Protein AF-A0A8T5MXY1-F1 (afdb_monomer_lite)

Structure (mmCIF, N/CA/C/O backbone):
data_AF-A0A8T5MXY1-F1
#
_entry.id   AF-A0A8T5MXY1-F1
#
loop_
_atom_site.group_PDB
_atom_site.id
_atom_site.type_symbol
_atom_site.label_atom_id
_atom_site.label_alt_id
_atom_site.label_comp_id
_atom_site.label_asym_id
_atom_site.label_entity_id
_atom_site.label_seq_id
_atom_site.pdbx_PDB_ins_code
_atom_site.Cartn_x
_atom_site.Cartn_y
_atom_site.Cartn_z
_atom_site.occupancy
_atom_site.B_iso_or_equiv
_atom_site.auth_seq_id
_atom_site.auth_comp_id
_atom_site.auth_asym_id
_atom_site.auth_atom_id
_atom_site.pdbx_PDB_model_num
ATOM 1 N N . MET A 1 1 ? 49.590 -6.103 -64.313 1.00 51.94 1 MET A N 1
ATOM 2 C CA . MET A 1 1 ? 49.371 -5.169 -63.186 1.00 51.94 1 MET A CA 1
ATOM 3 C C . MET A 1 1 ? 48.352 -5.784 -62.226 1.00 51.94 1 MET A C 1
ATOM 5 O O . MET A 1 1 ? 47.170 -5.538 -62.410 1.00 51.94 1 MET A O 1
ATOM 9 N N . PRO A 1 2 ? 48.785 -6.625 -61.273 1.00 60.34 2 PRO A N 1
ATOM 10 C CA . PRO A 1 2 ? 47.894 -7.261 -60.296 1.00 60.34 2 PRO A CA 1
ATOM 11 C C . PRO A 1 2 ? 47.538 -6.357 -59.094 1.00 60.34 2 PRO A C 1
ATOM 13 O O . PRO A 1 2 ? 46.422 -6.421 -58.595 1.00 60.34 2 PRO A O 1
ATOM 16 N N . GLU A 1 3 ? 48.418 -5.431 -58.691 1.00 59.56 3 GLU A N 1
ATOM 17 C CA . GLU A 1 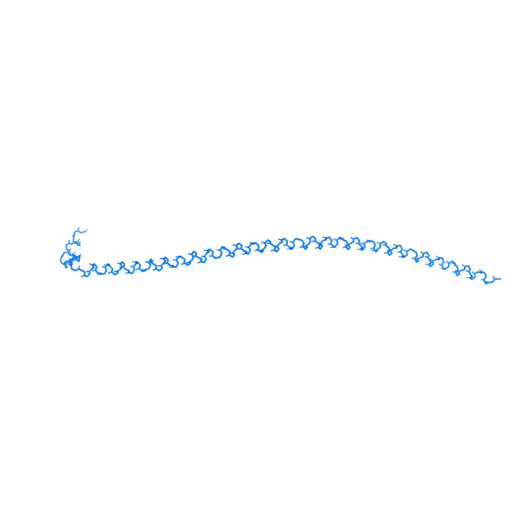3 ? 48.223 -4.590 -57.488 1.00 59.56 3 GLU A CA 1
ATOM 18 C C . GLU A 1 3 ? 47.016 -3.636 -57.541 1.00 59.56 3 GLU A C 1
ATOM 20 O O . GLU A 1 3 ? 46.407 -3.337 -56.515 1.00 59.56 3 GLU A O 1
ATOM 25 N N . LYS A 1 4 ? 46.631 -3.144 -58.728 1.00 59.69 4 LYS A N 1
ATOM 26 C CA . LYS A 1 4 ? 45.473 -2.237 -58.859 1.00 59.69 4 LYS A CA 1
ATOM 27 C C . LYS A 1 4 ? 44.140 -2.949 -58.618 1.00 59.69 4 LYS A C 1
ATOM 29 O O . LYS A 1 4 ? 43.182 -2.305 -58.195 1.00 59.69 4 LYS A O 1
ATOM 34 N N . THR A 1 5 ? 44.082 -4.252 -58.879 1.00 69.00 5 THR A N 1
ATOM 35 C CA . THR A 1 5 ? 42.877 -5.066 -58.700 1.00 69.00 5 THR A CA 1
ATOM 36 C C . THR A 1 5 ? 42.669 -5.402 -57.221 1.00 69.00 5 THR A C 1
ATOM 38 O O . THR A 1 5 ? 41.546 -5.297 -56.734 1.00 69.00 5 THR A O 1
ATOM 41 N N . ASP A 1 6 ? 43.742 -5.672 -56.472 1.00 80.25 6 ASP A N 1
ATOM 42 C CA . ASP A 1 6 ? 43.673 -5.937 -55.025 1.00 80.25 6 ASP A CA 1
ATOM 43 C C . ASP A 1 6 ? 43.201 -4.722 -54.216 1.00 80.25 6 ASP A C 1
ATOM 45 O O . ASP A 1 6 ? 42.361 -4.851 -53.324 1.00 80.25 6 ASP A O 1
ATOM 49 N N . ILE A 1 7 ? 43.659 -3.513 -54.562 1.00 84.94 7 ILE A N 1
ATOM 50 C CA . ILE A 1 7 ? 43.209 -2.279 -53.892 1.00 84.94 7 ILE A CA 1
ATOM 51 C C . ILE A 1 7 ? 41.704 -2.051 -54.106 1.00 84.94 7 ILE A C 1
ATOM 53 O O . ILE A 1 7 ? 40.999 -1.652 -53.178 1.00 84.94 7 ILE A O 1
ATOM 57 N N . GLN A 1 8 ? 41.182 -2.334 -55.305 1.00 88.75 8 GLN A N 1
ATOM 58 C CA . GLN A 1 8 ? 39.748 -2.215 -55.588 1.00 88.75 8 GLN A CA 1
ATOM 59 C C . GLN A 1 8 ? 38.916 -3.230 -54.798 1.00 88.75 8 GLN A C 1
ATOM 61 O O . GLN A 1 8 ? 37.855 -2.876 -54.282 1.00 88.75 8 GLN A O 1
ATOM 66 N N . VAL A 1 9 ? 39.408 -4.462 -54.646 1.00 90.19 9 VAL A N 1
ATOM 67 C CA . VAL A 1 9 ? 38.748 -5.492 -53.833 1.00 90.19 9 VAL A CA 1
ATOM 68 C C . VAL A 1 9 ? 38.709 -5.069 -52.364 1.00 90.19 9 VAL A C 1
ATOM 70 O O . VAL A 1 9 ? 37.638 -5.092 -51.755 1.00 90.19 9 VAL A O 1
ATOM 73 N N . ILE A 1 10 ? 39.825 -4.582 -51.813 1.00 90.44 10 ILE A N 1
ATOM 74 C CA . ILE A 1 10 ? 39.893 -4.088 -50.429 1.00 90.44 10 ILE A CA 1
ATOM 75 C C . ILE A 1 10 ? 38.923 -2.919 -50.211 1.00 90.44 10 ILE A C 1
ATOM 77 O O . ILE A 1 10 ? 38.174 -2.916 -49.234 1.00 90.44 10 ILE A O 1
ATOM 81 N N . LEU A 1 11 ? 38.880 -1.951 -51.132 1.00 91.50 11 LEU A N 1
ATOM 82 C CA . LEU A 1 11 ? 37.943 -0.825 -51.060 1.00 91.50 11 LEU A CA 1
ATOM 83 C C . LEU A 1 11 ? 36.484 -1.291 -51.111 1.00 91.50 11 LEU A C 1
ATOM 85 O O . LEU A 1 11 ? 35.665 -0.820 -50.324 1.00 91.50 11 LEU A O 1
ATOM 89 N N . SER A 1 12 ? 36.157 -2.240 -51.991 1.00 93.12 12 SER A N 1
ATOM 90 C CA . SER A 1 12 ? 34.797 -2.780 -52.098 1.00 93.12 12 SER A CA 1
ATOM 91 C C . SER A 1 12 ? 34.352 -3.491 -50.815 1.00 93.12 12 SER A C 1
ATOM 93 O O . SER A 1 12 ? 33.224 -3.304 -50.356 1.00 93.12 12 SER A O 1
ATOM 95 N N . GLU A 1 13 ? 35.260 -4.229 -50.177 1.00 94.25 13 GLU A N 1
ATOM 96 C CA . GLU A 1 13 ? 34.998 -4.939 -48.930 1.00 94.25 13 GLU A CA 1
ATOM 97 C C . GLU A 1 13 ? 34.878 -3.972 -47.742 1.00 94.25 13 GLU A C 1
ATOM 99 O O . GLU A 1 13 ? 34.003 -4.141 -46.890 1.00 94.25 13 GLU A O 1
ATOM 104 N N . LEU A 1 14 ? 35.685 -2.906 -47.706 1.00 93.94 14 LEU A N 1
ATOM 105 C CA . LEU A 1 14 ? 35.544 -1.827 -46.725 1.00 93.94 14 LEU A CA 1
ATOM 106 C C . LEU A 1 14 ? 34.195 -1.115 -46.860 1.00 93.94 14 LEU A C 1
ATOM 108 O O . LEU A 1 14 ? 33.510 -0.915 -45.856 1.00 93.94 14 LEU A O 1
ATOM 112 N N . VAL A 1 15 ? 33.771 -0.790 -48.085 1.00 95.69 15 VAL A N 1
ATOM 113 C CA . VAL A 1 15 ? 32.454 -0.187 -48.346 1.00 95.69 15 VAL A CA 1
ATOM 114 C C . VAL A 1 15 ? 31.332 -1.137 -47.924 1.00 95.69 15 VAL A C 1
ATOM 116 O O . VAL A 1 15 ? 30.373 -0.707 -47.279 1.00 95.69 15 VAL A O 1
ATOM 119 N N . ARG A 1 16 ? 31.456 -2.438 -48.213 1.00 96.94 16 ARG A N 1
ATOM 120 C CA . ARG A 1 16 ? 30.488 -3.458 -47.783 1.00 96.94 16 ARG A CA 1
ATOM 121 C C . ARG A 1 16 ? 30.361 -3.504 -46.260 1.00 96.94 16 ARG A C 1
ATOM 123 O O . ARG A 1 16 ? 29.248 -3.419 -45.744 1.00 96.94 16 ARG A O 1
ATOM 130 N N . ARG A 1 17 ? 31.486 -3.563 -45.543 1.00 96.00 17 ARG A N 1
ATOM 131 C CA . ARG A 1 17 ? 31.526 -3.569 -44.071 1.00 96.00 17 ARG A CA 1
ATOM 132 C C . ARG A 1 17 ? 30.989 -2.279 -43.467 1.00 96.00 17 ARG A C 1
ATOM 134 O O . ARG A 1 17 ? 30.269 -2.327 -42.476 1.00 96.00 17 ARG A O 1
ATOM 141 N N . MET A 1 18 ? 31.308 -1.133 -44.060 1.00 96.50 18 MET A N 1
ATOM 142 C CA . MET A 1 18 ? 30.789 0.160 -43.619 1.00 96.50 18 MET A CA 1
ATOM 143 C C . MET A 1 18 ? 29.264 0.214 -43.760 1.00 96.50 18 MET A C 1
ATOM 145 O O . MET A 1 18 ? 28.576 0.616 -42.825 1.00 96.50 18 MET A O 1
ATOM 149 N N . ASN A 1 19 ? 28.726 -0.262 -44.884 1.00 96.94 19 ASN A N 1
ATOM 150 C CA . ASN A 1 19 ? 27.283 -0.329 -45.111 1.00 96.94 19 ASN A CA 1
ATOM 151 C C . ASN A 1 19 ? 26.584 -1.300 -44.150 1.00 96.94 19 ASN A C 1
ATOM 153 O O . ASN A 1 19 ? 25.499 -0.999 -43.651 1.00 96.94 19 ASN A O 1
ATOM 157 N N . GLU A 1 20 ? 27.192 -2.452 -43.868 1.00 97.81 20 GLU A N 1
ATOM 158 C CA . GLU A 1 20 ? 26.671 -3.408 -42.888 1.00 97.81 20 GLU A CA 1
ATOM 159 C C . GLU A 1 20 ? 26.669 -2.815 -41.473 1.00 97.81 20 GLU A C 1
ATOM 161 O O . GLU A 1 20 ? 25.650 -2.865 -40.782 1.00 97.81 20 GLU A O 1
ATOM 166 N N . SER A 1 21 ? 27.766 -2.172 -41.068 1.00 97.38 21 SER A N 1
ATOM 167 C CA . SER A 1 21 ? 27.858 -1.457 -39.793 1.00 97.38 21 SER A CA 1
ATOM 168 C C . SER A 1 21 ? 26.822 -0.338 -39.691 1.00 97.38 21 SER A C 1
ATOM 170 O O . SER A 1 21 ? 26.143 -0.244 -38.674 1.00 97.38 21 SER A O 1
ATOM 172 N N . ALA A 1 22 ? 26.615 0.453 -40.747 1.00 97.38 22 ALA A N 1
ATOM 173 C CA . ALA A 1 22 ? 25.596 1.502 -40.767 1.00 97.38 22 ALA A CA 1
ATOM 174 C C . ALA A 1 22 ? 24.177 0.936 -40.588 1.00 97.38 22 ALA A C 1
ATOM 176 O O . ALA A 1 22 ? 23.373 1.496 -39.843 1.00 97.38 22 ALA A O 1
ATOM 177 N N . ARG A 1 23 ? 23.865 -0.208 -41.216 1.00 97.62 23 ARG A N 1
ATOM 178 C CA . ARG A 1 23 ? 22.584 -0.905 -41.003 1.00 97.62 23 ARG A CA 1
ATOM 179 C C . ARG A 1 23 ? 22.437 -1.392 -39.564 1.00 97.62 23 ARG A C 1
ATOM 181 O O . ARG A 1 23 ? 21.369 -1.241 -38.979 1.00 97.62 23 ARG A O 1
ATOM 188 N N . ARG A 1 24 ? 23.502 -1.956 -38.990 1.00 97.94 24 ARG A N 1
ATOM 189 C CA . ARG A 1 24 ? 23.509 -2.422 -37.596 1.00 97.94 24 ARG A CA 1
ATOM 190 C C . ARG A 1 24 ? 23.327 -1.273 -36.608 1.00 97.94 24 ARG A C 1
ATOM 192 O O . ARG A 1 24 ? 22.584 -1.447 -35.651 1.00 97.94 24 ARG A O 1
ATOM 199 N N . ILE A 1 25 ? 23.959 -0.123 -36.851 1.00 97.94 25 ILE A N 1
ATOM 200 C CA . ILE A 1 25 ? 23.812 1.080 -36.021 1.00 97.94 25 ILE A CA 1
ATOM 201 C C . ILE A 1 25 ? 22.357 1.550 -36.029 1.00 97.94 25 ILE A C 1
ATOM 203 O O . ILE A 1 25 ? 21.774 1.661 -34.958 1.00 97.94 25 ILE A O 1
ATOM 207 N N . ARG A 1 26 ? 21.723 1.685 -37.201 1.00 97.88 26 ARG A N 1
ATOM 208 C CA . ARG A 1 26 ? 20.301 2.077 -37.283 1.00 97.88 26 ARG A CA 1
ATOM 209 C C . ARG A 1 26 ? 19.378 1.119 -36.530 1.00 97.88 26 ARG A C 1
ATOM 211 O O . ARG A 1 26 ? 18.515 1.548 -35.777 1.00 97.88 26 ARG A O 1
ATOM 218 N N . ALA A 1 27 ? 19.595 -0.188 -36.678 1.00 97.94 27 ALA A N 1
ATOM 219 C CA . ALA A 1 27 ? 18.808 -1.185 -35.953 1.00 97.94 27 ALA A CA 1
ATOM 220 C C . ALA A 1 27 ? 19.015 -1.111 -34.427 1.00 97.94 27 ALA A C 1
ATOM 222 O O . ALA A 1 27 ? 18.114 -1.458 -33.664 1.00 97.94 27 ALA A O 1
ATOM 223 N N 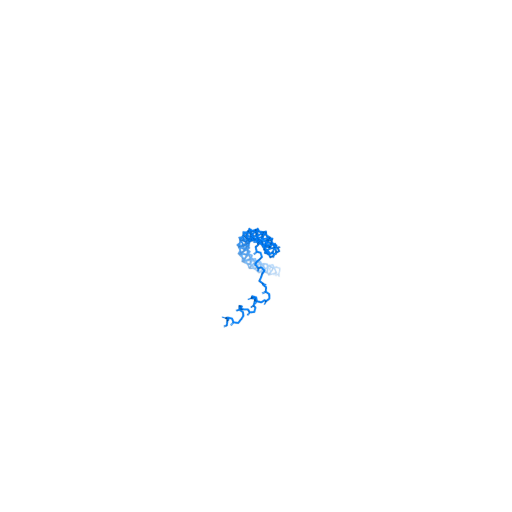. LEU A 1 28 ? 20.201 -0.701 -33.966 1.00 98.06 28 LEU A N 1
ATOM 224 C CA . LEU A 1 28 ? 20.458 -0.457 -32.547 1.00 98.06 28 LEU A CA 1
ATOM 225 C C . LEU A 1 28 ? 19.786 0.833 -32.072 1.00 98.06 28 LEU A C 1
ATOM 227 O O . LEU A 1 28 ? 19.173 0.805 -31.012 1.00 98.06 28 LEU A O 1
ATOM 231 N N . GLU A 1 29 ? 19.833 1.914 -32.849 1.00 98.19 29 GLU A N 1
ATOM 232 C CA . GLU A 1 29 ? 19.154 3.181 -32.539 1.00 98.19 29 GLU A CA 1
ATOM 233 C C . GLU A 1 29 ? 17.640 2.982 -32.381 1.00 98.19 29 GLU A C 1
ATOM 235 O O . GLU A 1 29 ? 17.058 3.408 -31.384 1.00 98.19 29 GLU A O 1
ATOM 240 N N . GLU A 1 30 ? 17.008 2.240 -33.295 1.00 98.12 30 GLU A N 1
ATOM 241 C CA . GLU A 1 30 ? 15.586 1.886 -33.194 1.00 98.12 30 GLU A CA 1
ATOM 242 C C . GLU A 1 30 ? 15.282 1.077 -31.924 1.00 98.12 30 GLU A C 1
ATOM 244 O O . GLU A 1 30 ? 14.300 1.336 -31.224 1.00 98.12 30 GLU A O 1
ATOM 249 N N . LYS A 1 31 ? 16.142 0.108 -31.580 1.00 98.19 31 LYS A N 1
ATOM 250 C CA . LYS A 1 31 ? 15.992 -0.690 -30.354 1.00 98.19 31 LYS A CA 1
ATOM 251 C C . LYS A 1 31 ? 16.176 0.141 -29.088 1.00 98.19 31 LYS A C 1
ATOM 253 O O . LYS A 1 31 ? 15.459 -0.099 -28.115 1.00 98.19 31 LYS A O 1
ATOM 258 N N . VAL A 1 32 ? 17.118 1.083 -29.086 1.00 98.44 32 VAL A N 1
ATOM 259 C CA . VAL A 1 32 ? 17.344 2.009 -27.970 1.00 98.44 32 VAL A CA 1
ATOM 260 C C . VAL A 1 32 ? 16.111 2.884 -27.782 1.00 98.44 32 VAL A C 1
ATOM 262 O O . VAL A 1 32 ? 15.530 2.855 -26.702 1.00 98.44 32 VAL A O 1
ATOM 265 N N . SER A 1 33 ? 15.615 3.520 -28.845 1.00 98.25 33 SER A N 1
ATOM 266 C CA . SER A 1 33 ? 14.409 4.357 -28.789 1.00 98.25 33 SER A CA 1
ATOM 267 C C . SER A 1 33 ? 13.171 3.587 -28.299 1.00 98.25 33 SER A C 1
ATOM 269 O O . SER A 1 33 ? 12.405 4.061 -27.452 1.00 98.25 33 SER A O 1
ATOM 271 N N . ALA A 1 34 ? 12.995 2.344 -28.759 1.00 98.19 34 ALA A N 1
ATOM 272 C CA . ALA A 1 34 ? 11.922 1.476 -28.280 1.00 98.19 34 ALA A CA 1
ATOM 273 C C . ALA A 1 34 ? 12.081 1.103 -26.794 1.00 98.19 34 ALA A C 1
ATOM 275 O O . ALA A 1 34 ? 11.087 0.951 -26.082 1.00 98.19 34 ALA A O 1
ATOM 276 N N . THR A 1 35 ? 13.317 0.938 -26.319 1.00 98.31 35 THR A N 1
ATOM 277 C CA . THR A 1 35 ? 13.613 0.631 -24.912 1.00 98.31 35 THR A CA 1
ATOM 278 C C . THR A 1 35 ? 13.369 1.844 -24.021 1.00 98.31 35 THR A C 1
ATOM 280 O O . THR A 1 35 ? 12.722 1.700 -22.989 1.00 98.31 35 THR A O 1
ATOM 283 N N . GLU A 1 36 ? 13.790 3.035 -24.440 1.00 98.38 36 GLU A N 1
ATOM 284 C CA . GLU A 1 36 ? 13.528 4.297 -23.736 1.00 98.38 36 GLU A CA 1
ATOM 285 C C . GLU A 1 36 ? 12.024 4.551 -23.590 1.00 98.38 36 GLU A C 1
ATOM 287 O O . GLU A 1 36 ? 11.543 4.841 -22.497 1.00 98.38 36 GLU A O 1
ATOM 292 N N . SER A 1 37 ? 11.255 4.324 -24.659 1.00 98.31 37 SER A N 1
ATOM 293 C CA . SER A 1 37 ? 9.792 4.459 -24.631 1.00 98.31 37 SER A CA 1
ATOM 294 C C . SER A 1 37 ? 9.139 3.495 -23.630 1.00 98.31 37 SER A C 1
ATOM 296 O O . SER A 1 37 ? 8.222 3.864 -22.888 1.00 98.31 37 SER A O 1
ATOM 298 N N . LYS A 1 38 ? 9.624 2.246 -23.569 1.00 98.31 38 LYS A N 1
ATOM 299 C CA . LYS A 1 38 ? 9.171 1.260 -22.574 1.00 98.31 38 LYS A CA 1
ATOM 300 C C . LYS A 1 38 ? 9.568 1.664 -21.159 1.00 98.31 38 LYS A C 1
ATOM 302 O O . LYS A 1 38 ? 8.770 1.478 -20.248 1.00 98.31 38 LYS A O 1
ATOM 307 N N . MET A 1 39 ? 10.770 2.206 -20.978 1.00 98.31 39 MET A N 1
ATOM 308 C CA . MET A 1 39 ? 11.263 2.638 -19.673 1.00 98.31 39 MET A CA 1
ATOM 309 C C . MET A 1 39 ? 10.440 3.807 -19.135 1.00 98.31 39 MET A C 1
ATOM 311 O O . MET A 1 39 ? 9.941 3.714 -18.021 1.00 98.31 39 MET A O 1
ATOM 315 N N . SER A 1 40 ? 10.163 4.815 -19.964 1.00 98.19 40 SER A N 1
ATOM 316 C CA . SER A 1 40 ? 9.267 5.921 -19.608 1.00 98.19 40 SER A CA 1
ATOM 317 C C . SER A 1 40 ? 7.858 5.429 -19.245 1.00 98.19 40 SER A C 1
ATOM 319 O O . SER A 1 40 ? 7.284 5.843 -18.240 1.00 98.19 40 SER A O 1
ATOM 321 N N . SER A 1 41 ? 7.321 4.455 -19.988 1.00 98.31 41 SER A N 1
ATOM 322 C CA . SER A 1 41 ? 6.020 3.851 -19.657 1.00 98.31 41 SER A CA 1
ATOM 323 C C . SER A 1 41 ? 6.039 3.103 -18.316 1.00 98.31 41 SER A C 1
ATOM 325 O O . SER A 1 41 ? 5.058 3.127 -17.573 1.00 98.31 41 SER A O 1
ATOM 327 N N . LEU A 1 42 ? 7.141 2.415 -17.998 1.00 98.31 42 LEU A N 1
ATOM 328 C CA . LEU A 1 42 ? 7.317 1.731 -16.715 1.00 98.31 42 LEU A CA 1
ATOM 329 C C . LEU A 1 42 ? 7.447 2.725 -15.560 1.00 98.31 42 LEU A C 1
ATOM 331 O O . LEU A 1 42 ? 6.834 2.508 -14.518 1.00 98.31 42 LEU A O 1
ATOM 335 N N . GLU A 1 43 ? 8.189 3.814 -15.746 1.00 98.38 43 GLU A N 1
ATOM 336 C CA . GLU A 1 43 ? 8.305 4.899 -14.767 1.00 98.38 43 GLU A CA 1
ATOM 337 C C . GLU A 1 43 ? 6.930 5.489 -14.436 1.00 98.38 43 GLU A C 1
ATOM 339 O O . GLU A 1 43 ? 6.574 5.588 -13.262 1.00 98.38 43 GLU A O 1
ATOM 344 N N . ASP A 1 44 ? 6.102 5.757 -15.446 1.00 98.44 44 ASP A N 1
ATOM 345 C CA . ASP A 1 44 ? 4.728 6.232 -15.259 1.00 98.44 44 ASP A CA 1
ATOM 346 C C . ASP A 1 44 ? 3.861 5.248 -14.462 1.00 98.44 44 ASP A C 1
ATOM 348 O O . ASP A 1 44 ? 3.066 5.650 -13.604 1.00 98.44 44 ASP A O 1
ATOM 352 N N . ILE A 1 45 ? 3.988 3.946 -14.738 1.00 98.38 45 ILE A N 1
ATOM 353 C CA . ILE A 1 45 ? 3.271 2.900 -13.997 1.00 98.38 45 ILE A CA 1
ATOM 354 C C . ILE A 1 45 ? 3.738 2.868 -12.540 1.00 98.38 45 ILE A C 1
ATOM 356 O O . ILE A 1 45 ? 2.903 2.768 -11.640 1.00 98.38 45 ILE A O 1
ATOM 360 N N . ILE A 1 46 ? 5.046 2.980 -12.301 1.00 98.25 46 ILE A N 1
ATOM 361 C CA . ILE A 1 46 ? 5.632 2.993 -10.958 1.00 98.25 46 ILE A CA 1
ATOM 362 C C . ILE A 1 46 ? 5.163 4.227 -10.181 1.00 98.25 46 ILE A C 1
ATOM 364 O O . ILE A 1 46 ? 4.720 4.089 -9.040 1.00 98.25 46 ILE A O 1
ATOM 368 N N . LEU A 1 47 ? 5.182 5.415 -10.791 1.00 98.38 47 LEU A N 1
ATOM 369 C CA . LEU A 1 47 ? 4.715 6.655 -10.165 1.00 98.38 47 LEU A CA 1
ATOM 370 C C . LEU A 1 47 ? 3.235 6.561 -9.777 1.00 98.38 47 LEU A C 1
ATOM 372 O O . LEU A 1 47 ? 2.884 6.767 -8.613 1.00 98.38 47 LEU A O 1
ATOM 376 N N . LYS A 1 48 ? 2.372 6.140 -10.710 1.00 98.38 48 LYS A N 1
ATOM 377 C CA . LYS A 1 48 ? 0.937 5.934 -10.442 1.00 98.38 48 LYS A CA 1
ATOM 378 C C . LYS A 1 48 ? 0.699 4.848 -9.391 1.00 98.38 48 LYS A C 1
ATOM 380 O O . LYS A 1 48 ? -0.220 4.959 -8.578 1.00 98.38 48 LYS A O 1
ATOM 385 N N . GLY A 1 49 ? 1.504 3.787 -9.401 1.00 98.44 49 GLY A N 1
ATOM 386 C CA . GLY A 1 49 ? 1.473 2.726 -8.398 1.00 98.44 49 GLY A CA 1
ATOM 387 C C . GLY A 1 49 ? 1.789 3.257 -7.000 1.00 98.44 49 GLY A C 1
ATOM 388 O O . GLY A 1 49 ? 1.022 3.017 -6.067 1.00 98.44 49 GLY A O 1
ATOM 389 N N . ASN A 1 50 ? 2.854 4.048 -6.869 1.00 98.12 50 ASN A N 1
ATOM 390 C CA . ASN A 1 50 ? 3.256 4.669 -5.608 1.00 98.12 50 ASN A CA 1
ATOM 391 C C . ASN A 1 50 ? 2.191 5.624 -5.061 1.00 98.12 50 ASN A C 1
ATOM 393 O O . ASN A 1 50 ? 1.895 5.587 -3.867 1.00 98.12 50 ASN A O 1
ATOM 397 N N . GLU A 1 51 ? 1.562 6.437 -5.911 1.00 98.38 51 GLU A N 1
ATOM 398 C CA . GLU A 1 51 ? 0.458 7.308 -5.492 1.00 98.38 51 GLU A CA 1
ATOM 399 C C . GLU A 1 51 ? -0.739 6.508 -4.962 1.00 98.38 51 GLU A C 1
ATOM 401 O O . GLU A 1 51 ? -1.296 6.831 -3.910 1.00 98.38 51 GLU A O 1
ATOM 406 N N . ARG A 1 52 ? -1.117 5.421 -5.647 1.00 98.31 52 ARG A N 1
ATOM 407 C CA . ARG A 1 52 ? -2.197 4.530 -5.193 1.00 98.31 52 ARG A CA 1
ATOM 408 C C . ARG A 1 52 ? -1.873 3.872 -3.858 1.00 98.31 52 ARG A C 1
ATOM 410 O O . ARG A 1 52 ? -2.746 3.819 -2.990 1.00 98.31 52 ARG A O 1
ATOM 417 N N . ILE A 1 53 ? -0.641 3.394 -3.682 1.00 98.31 53 ILE A N 1
ATOM 418 C CA . ILE A 1 53 ? -0.182 2.803 -2.419 1.00 98.31 53 ILE A CA 1
ATOM 419 C C . ILE A 1 53 ? -0.260 3.845 -1.305 1.00 98.31 53 ILE A C 1
ATOM 421 O O . ILE A 1 53 ? -0.884 3.579 -0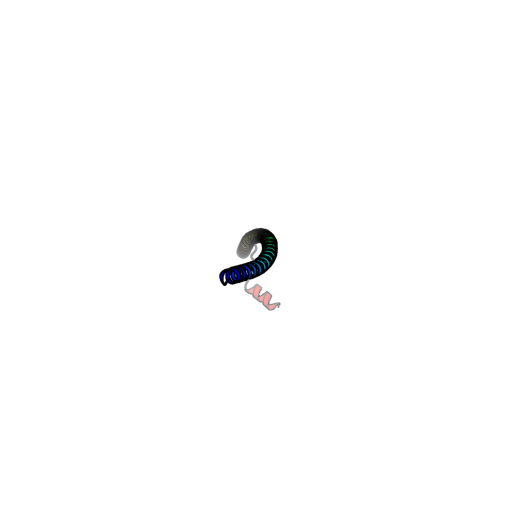.282 1.00 98.31 53 ILE A O 1
ATOM 425 N N . LYS A 1 54 ? 0.274 5.051 -1.524 1.00 98.44 54 LYS A N 1
ATOM 426 C CA . LYS A 1 54 ? 0.220 6.150 -0.550 1.00 98.44 54 LYS A CA 1
ATOM 427 C C . LYS A 1 54 ? -1.216 6.473 -0.132 1.00 98.44 54 LYS A C 1
ATOM 429 O O . LYS A 1 54 ? -1.510 6.547 1.057 1.00 98.44 54 LYS A O 1
ATOM 434 N N . ASN A 1 55 ? -2.129 6.596 -1.093 1.00 98.50 55 ASN A N 1
ATOM 435 C CA . ASN A 1 55 ? -3.541 6.857 -0.809 1.00 98.50 55 ASN A CA 1
ATOM 436 C C . ASN A 1 55 ? -4.200 5.711 -0.027 1.00 98.50 55 ASN A C 1
ATOM 438 O O . ASN A 1 55 ? -5.003 5.956 0.871 1.00 98.50 55 ASN A O 1
ATOM 442 N N . THR A 1 56 ? -3.847 4.465 -0.347 1.00 98.31 56 THR A N 1
ATOM 443 C CA . THR A 1 56 ? -4.359 3.281 0.354 1.00 98.31 56 THR A CA 1
ATOM 444 C C . THR A 1 56 ? -3.859 3.237 1.795 1.00 98.31 56 THR A C 1
ATOM 446 O O . THR A 1 56 ? -4.657 3.015 2.698 1.00 98.31 56 THR A O 1
ATOM 449 N N . VAL A 1 57 ? -2.572 3.513 2.024 1.00 98.38 57 VAL A N 1
ATOM 450 C CA . VAL A 1 57 ? -1.979 3.587 3.367 1.00 98.38 57 VAL A CA 1
ATOM 451 C C . VAL A 1 57 ? -2.655 4.676 4.198 1.00 98.38 57 VAL A C 1
ATOM 453 O O . VAL A 1 57 ? -3.109 4.386 5.298 1.00 98.38 57 VAL A O 1
ATOM 456 N N . ASN A 1 58 ? -2.830 5.881 3.647 1.00 98.38 58 ASN A N 1
ATOM 457 C CA . ASN A 1 58 ? -3.511 6.976 4.346 1.00 98.38 58 ASN A CA 1
ATOM 458 C C . ASN A 1 58 ? -4.959 6.616 4.719 1.00 98.38 58 ASN A C 1
ATOM 460 O O . ASN A 1 58 ? -5.446 6.973 5.791 1.00 98.38 58 ASN A O 1
ATOM 464 N N . LYS A 1 59 ? -5.667 5.901 3.836 1.00 98.38 59 LYS A N 1
ATOM 465 C CA . LYS A 1 59 ? -7.026 5.432 4.121 1.00 98.38 59 LYS A CA 1
ATOM 466 C C . LYS A 1 59 ? -7.034 4.393 5.243 1.00 98.38 59 LYS A C 1
ATOM 468 O O . LYS A 1 59 ? -7.839 4.511 6.159 1.00 98.38 59 LYS A O 1
ATOM 473 N N . ILE A 1 60 ? -6.124 3.419 5.187 1.00 98.19 60 ILE A N 1
ATOM 474 C CA . ILE A 1 60 ? -5.965 2.399 6.230 1.00 98.19 60 ILE A CA 1
ATOM 475 C C . ILE A 1 60 ? -5.670 3.059 7.579 1.00 98.19 60 ILE A C 1
ATOM 477 O O . ILE A 1 60 ? -6.299 2.705 8.569 1.00 98.19 60 ILE A O 1
ATOM 481 N N . GLU A 1 61 ? -4.770 4.041 7.625 1.00 98.31 61 GLU A N 1
ATOM 482 C CA . GLU A 1 61 ? -4.454 4.794 8.843 1.00 98.31 61 GLU A CA 1
ATOM 483 C C . GLU A 1 61 ? -5.696 5.495 9.414 1.00 98.31 61 GLU A C 1
ATOM 485 O O . GLU A 1 61 ? -5.994 5.381 10.604 1.00 98.31 61 GLU A O 1
ATOM 490 N N . SER A 1 62 ? -6.486 6.149 8.557 1.00 98.38 62 SER A N 1
ATOM 491 C CA . SER A 1 62 ? -7.741 6.775 8.982 1.00 98.38 62 SER A CA 1
ATOM 492 C C . SER A 1 62 ? -8.763 5.761 9.507 1.00 98.38 62 SER A C 1
ATOM 494 O O . SER A 1 62 ? -9.452 6.042 10.492 1.00 98.38 62 SER A O 1
ATOM 496 N N . ASP A 1 63 ? -8.883 4.601 8.860 1.00 98.38 63 ASP A N 1
ATOM 497 C CA . ASP A 1 63 ? -9.785 3.531 9.283 1.00 98.38 63 ASP A CA 1
ATOM 498 C C . ASP A 1 63 ? -9.338 2.949 10.638 1.00 98.38 63 ASP A C 1
ATOM 500 O O . ASP A 1 63 ? -10.171 2.738 11.523 1.00 98.38 63 ASP A O 1
ATOM 504 N N . PHE A 1 64 ? -8.028 2.770 10.849 1.00 98.12 64 PHE A N 1
ATOM 505 C CA . PHE A 1 64 ? -7.454 2.333 12.126 1.00 98.12 64 PHE A CA 1
ATOM 506 C C . PHE A 1 64 ? -7.765 3.309 13.261 1.00 98.12 64 PHE A C 1
ATOM 508 O O . PHE A 1 64 ? -8.274 2.882 14.296 1.00 98.12 64 PHE A O 1
ATOM 515 N N . ASN A 1 65 ? -7.560 4.610 13.047 1.00 98.25 65 ASN A N 1
ATOM 516 C CA . ASN A 1 65 ? -7.878 5.637 14.043 1.00 98.25 65 ASN A CA 1
ATOM 517 C C . ASN A 1 65 ? -9.379 5.640 14.400 1.00 98.25 65 ASN A C 1
ATOM 519 O O . ASN A 1 65 ? -9.765 5.819 15.556 1.00 98.25 65 ASN A O 1
ATOM 523 N N . SER A 1 66 ? -10.254 5.392 13.417 1.00 98.25 66 SER A N 1
ATOM 524 C CA . SER A 1 66 ? -11.697 5.257 13.656 1.00 98.25 66 SER A CA 1
ATOM 525 C C . SER A 1 66 ? -12.035 4.019 14.496 1.00 98.25 66 SER A C 1
ATOM 527 O O . SER A 1 66 ? -12.857 4.089 15.416 1.00 98.25 66 SER A O 1
ATOM 529 N N . ILE A 1 67 ? -11.398 2.882 14.201 1.00 98.06 67 ILE A N 1
ATOM 530 C CA . ILE A 1 67 ? -11.558 1.642 14.970 1.00 98.06 67 ILE A CA 1
ATOM 531 C C . ILE A 1 67 ? -11.076 1.842 16.407 1.00 98.06 67 ILE A C 1
ATOM 533 O O . ILE A 1 67 ? -11.794 1.466 17.334 1.00 98.06 67 ILE A O 1
ATOM 537 N N . GLU A 1 68 ? -9.923 2.477 16.603 1.00 98.19 68 GLU A N 1
ATOM 538 C CA . GLU A 1 68 ? -9.371 2.782 17.923 1.00 98.19 68 GLU A CA 1
ATOM 539 C C . GLU A 1 68 ? -10.352 3.620 18.756 1.00 98.19 68 GLU A C 1
ATOM 541 O O . GLU A 1 68 ? -10.714 3.238 19.870 1.00 98.19 68 GLU A O 1
ATOM 546 N N . ALA A 1 69 ? -10.899 4.696 18.182 1.00 98.06 69 ALA A N 1
ATOM 547 C CA . ALA A 1 69 ? -11.895 5.529 18.855 1.00 98.06 69 ALA A CA 1
ATOM 548 C C . ALA A 1 69 ? -13.165 4.742 19.245 1.00 98.06 69 ALA A C 1
ATOM 550 O O . ALA A 1 69 ? -13.724 4.925 20.332 1.00 98.06 69 ALA A O 1
ATOM 551 N N . ARG A 1 70 ? -13.631 3.834 18.377 1.00 98.00 70 ARG A N 1
ATOM 552 C CA . ARG A 1 70 ? -14.783 2.960 18.661 1.00 98.00 70 ARG A CA 1
ATOM 553 C C . ARG A 1 70 ? -14.481 1.943 19.760 1.00 98.00 70 ARG A C 1
ATOM 555 O O . ARG A 1 70 ? -15.366 1.671 20.577 1.00 98.00 70 ARG A O 1
ATOM 562 N N . LEU A 1 71 ? -13.266 1.401 19.797 1.00 97.56 71 LEU A N 1
ATOM 563 C CA . LEU A 1 71 ? -12.817 0.499 20.855 1.00 97.56 71 LEU A CA 1
ATOM 564 C C . LEU A 1 71 ? -12.765 1.222 22.200 1.00 97.56 71 LEU A C 1
ATOM 566 O O . LEU A 1 71 ? -13.404 0.753 23.139 1.00 97.56 71 LEU A O 1
ATOM 570 N N . MET A 1 72 ? -12.153 2.409 22.270 1.00 97.62 72 MET A N 1
ATOM 571 C CA . MET A 1 72 ? -12.133 3.217 23.498 1.00 97.62 72 MET A CA 1
ATOM 572 C C . MET A 1 72 ? -13.547 3.531 23.999 1.00 97.62 72 MET A C 1
ATOM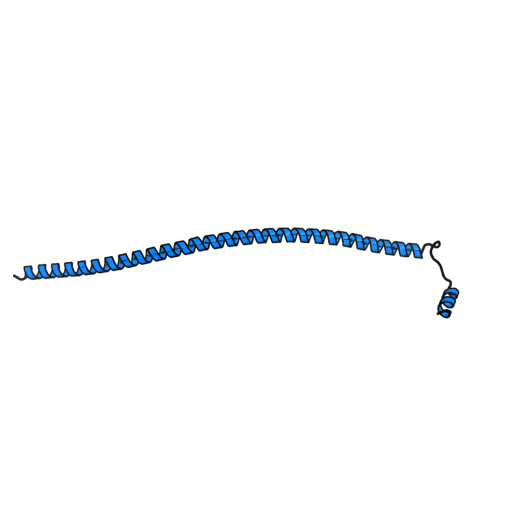 574 O O . MET A 1 72 ? -13.828 3.486 25.198 1.00 97.62 72 MET A O 1
ATOM 578 N N . LYS A 1 73 ? -14.479 3.849 23.092 1.00 97.81 73 LYS A N 1
ATOM 579 C CA . LYS A 1 73 ? -15.881 4.077 23.467 1.00 97.81 73 LYS A CA 1
ATOM 580 C C . LYS A 1 73 ? -16.519 2.813 24.049 1.00 97.81 73 LYS A C 1
ATOM 582 O O . LYS A 1 73 ? -17.169 2.883 25.087 1.00 97.81 73 LYS A O 1
ATOM 587 N N . THR A 1 74 ? -16.300 1.670 23.405 1.00 97.19 74 THR A N 1
ATOM 588 C CA . THR A 1 74 ? -16.845 0.379 23.844 1.00 97.19 74 THR A CA 1
ATOM 589 C C . THR A 1 74 ? -16.284 -0.027 25.207 1.00 97.19 74 THR A C 1
ATOM 591 O O . THR A 1 74 ? -17.038 -0.445 26.080 1.00 97.19 74 THR A O 1
ATOM 594 N N . GLU A 1 75 ? -14.985 0.157 25.435 1.00 97.44 75 GLU A N 1
ATOM 595 C CA . GLU A 1 75 ? -14.330 -0.110 26.719 1.00 97.44 75 GLU A CA 1
ATOM 596 C C . GLU A 1 75 ? -14.897 0.767 27.847 1.00 97.44 75 GLU A C 1
ATOM 598 O O . GLU A 1 75 ? -15.198 0.286 28.946 1.00 97.44 75 GLU A O 1
ATOM 603 N N . ASN A 1 76 ? -15.131 2.049 27.560 1.00 97.38 76 ASN A N 1
ATOM 604 C CA . ASN A 1 76 ? -15.776 2.961 28.500 1.00 97.38 76 ASN A CA 1
ATOM 605 C C . ASN A 1 76 ? -17.213 2.533 28.832 1.00 97.38 76 ASN A C 1
ATOM 607 O O . ASN A 1 76 ? -17.621 2.584 29.997 1.00 97.38 76 ASN A O 1
ATOM 611 N N . ASP A 1 77 ? -17.984 2.109 27.832 1.00 96.88 77 ASP A N 1
ATOM 612 C CA . ASP A 1 77 ? -19.361 1.651 28.024 1.00 96.88 77 ASP A CA 1
ATOM 613 C C . ASP A 1 77 ? -19.413 0.331 28.814 1.00 96.88 77 ASP A C 1
ATOM 615 O O . ASP A 1 77 ? -20.212 0.212 29.747 1.00 96.88 77 ASP A O 1
ATOM 619 N N . LEU A 1 78 ? -18.495 -0.608 28.551 1.00 96.12 78 LEU A N 1
ATOM 620 C CA . LEU A 1 78 ? -18.329 -1.836 29.339 1.00 96.12 78 LEU A CA 1
ATOM 621 C C . LEU A 1 78 ? -17.970 -1.532 30.797 1.00 96.12 78 LEU A C 1
ATOM 623 O O . LEU A 1 78 ? -18.572 -2.081 31.720 1.00 96.12 78 LEU A O 1
ATOM 627 N N . THR A 1 79 ? -17.050 -0.595 31.027 1.00 96.69 79 THR A N 1
ATOM 628 C CA . THR A 1 79 ? -16.671 -0.169 32.381 1.00 96.69 79 THR A CA 1
ATOM 629 C C . THR A 1 79 ? -17.864 0.423 33.139 1.00 96.69 79 THR A C 1
ATOM 631 O O . THR A 1 79 ? -18.055 0.154 34.328 1.00 96.69 79 THR A O 1
ATOM 634 N N . LYS A 1 80 ? -18.709 1.216 32.465 1.00 96.31 80 LYS A N 1
ATOM 635 C CA . LYS A 1 80 ? -19.951 1.746 33.053 1.00 96.31 80 LYS A CA 1
ATOM 636 C C . LYS A 1 80 ? -20.967 0.640 33.337 1.00 96.31 80 LYS A C 1
ATOM 638 O O . LYS A 1 80 ? -21.581 0.668 34.404 1.00 96.31 80 LYS A O 1
ATOM 643 N N . MET A 1 81 ? -21.137 -0.325 32.428 1.00 94.31 81 MET A N 1
ATOM 644 C CA . MET A 1 81 ? -22.009 -1.484 32.654 1.00 94.31 81 MET A CA 1
ATOM 645 C C . MET A 1 81 ? -21.564 -2.282 33.877 1.00 94.31 81 MET A C 1
ATOM 647 O O . MET A 1 81 ? -22.397 -2.529 34.745 1.00 94.31 81 MET A O 1
ATOM 651 N N . ASN A 1 82 ? -20.270 -2.585 34.009 1.00 93.56 82 ASN A N 1
ATOM 652 C CA . ASN A 1 82 ? -19.735 -3.298 35.171 1.00 93.56 82 ASN A CA 1
ATOM 653 C C . ASN A 1 82 ? -20.037 -2.559 36.482 1.00 93.56 82 ASN A C 1
ATOM 655 O O . ASN A 1 82 ? -20.609 -3.140 37.403 1.00 93.56 82 ASN A O 1
ATOM 659 N N . LYS A 1 83 ? -19.782 -1.244 36.543 1.00 95.00 83 LYS A N 1
ATOM 660 C CA . LYS A 1 83 ? -20.120 -0.424 37.725 1.00 95.00 83 LYS A CA 1
ATOM 661 C C . LYS A 1 83 ? -21.618 -0.433 38.046 1.00 95.00 83 LYS A C 1
ATOM 663 O O . LYS A 1 83 ? -22.005 -0.387 39.213 1.00 95.00 83 LYS A O 1
ATOM 668 N N . ASN A 1 84 ? -22.479 -0.451 37.031 1.00 93.19 84 ASN A N 1
ATOM 669 C CA . ASN A 1 84 ? -23.926 -0.507 37.228 1.00 93.19 84 ASN A CA 1
ATOM 670 C C . ASN A 1 84 ? -24.392 -1.895 37.688 1.00 93.19 84 ASN A C 1
ATOM 672 O O . ASN A 1 84 ? -25.260 -1.969 38.557 1.00 93.19 84 ASN A O 1
ATOM 676 N N . MET A 1 85 ? -23.795 -2.969 37.166 1.00 88.25 85 MET A N 1
ATOM 677 C CA . MET A 1 85 ? -24.052 -4.339 37.616 1.00 88.25 85 MET A CA 1
ATOM 678 C C . MET A 1 85 ? -23.652 -4.529 39.079 1.00 88.25 85 MET A C 1
ATOM 680 O O . MET A 1 85 ? -24.461 -5.031 39.853 1.00 88.25 85 MET A O 1
ATOM 684 N N . GLU A 1 86 ? -22.478 -4.046 39.494 1.00 90.19 86 GLU A N 1
ATOM 685 C CA . GLU A 1 86 ? -22.057 -4.078 40.903 1.00 90.19 86 GLU A CA 1
ATOM 686 C C . GLU A 1 86 ? -23.054 -3.353 41.817 1.00 90.19 86 GLU A C 1
ATOM 688 O O . GLU A 1 86 ? -23.435 -3.861 42.872 1.00 90.19 86 GLU A O 1
ATOM 693 N N . LYS A 1 87 ? -23.527 -2.167 41.410 1.00 91.06 87 LYS A N 1
ATOM 694 C CA . LYS A 1 87 ? -24.550 -1.425 42.164 1.00 91.06 87 LYS A CA 1
ATOM 695 C C . LYS A 1 87 ? -25.875 -2.178 42.231 1.00 91.06 87 LYS A C 1
ATOM 697 O O . LYS A 1 87 ? -26.541 -2.125 43.263 1.00 91.06 87 LYS A O 1
ATOM 702 N N . PHE A 1 88 ? -26.287 -2.824 41.143 1.00 88.75 88 PHE A N 1
ATOM 703 C CA . PHE A 1 88 ? -27.527 -3.592 41.100 1.00 88.75 88 PHE A CA 1
ATOM 704 C C . PHE A 1 88 ? -27.447 -4.835 41.992 1.00 88.75 88 PHE A C 1
ATOM 706 O O . PHE A 1 88 ? -28.363 -5.062 42.778 1.00 88.75 88 PHE A O 1
ATOM 713 N N . ALA A 1 89 ? -26.330 -5.567 41.945 1.00 86.62 89 ALA A N 1
ATOM 714 C CA . ALA A 1 89 ? -26.067 -6.709 42.817 1.00 86.62 89 ALA A CA 1
ATOM 715 C C . ALA A 1 89 ? -26.159 -6.309 44.299 1.00 86.62 89 ALA A C 1
ATOM 717 O O . ALA A 1 89 ? -26.980 -6.862 45.026 1.00 86.62 89 ALA A O 1
ATOM 718 N N . ARG A 1 90 ? -25.457 -5.241 44.711 1.00 87.56 90 ARG A N 1
ATOM 719 C CA . ARG A 1 90 ? -25.530 -4.715 46.090 1.00 87.56 90 ARG A CA 1
ATOM 720 C C . ARG A 1 90 ? -26.945 -4.305 46.505 1.00 87.56 90 ARG A C 1
ATOM 722 O O . ARG A 1 90 ? -27.340 -4.503 47.648 1.00 87.56 90 ARG A O 1
ATOM 729 N N . LYS A 1 91 ? -27.729 -3.711 45.595 1.00 86.50 91 LYS A N 1
ATOM 730 C CA . LYS A 1 91 ? -29.135 -3.364 45.871 1.00 86.50 91 LYS A CA 1
ATOM 731 C C . LYS A 1 91 ? -30.007 -4.605 46.066 1.00 86.50 91 LYS A C 1
ATOM 733 O O . LYS A 1 91 ? -30.910 -4.561 46.895 1.00 86.50 91 LYS A O 1
ATOM 738 N N . SER A 1 92 ? -29.754 -5.675 45.314 1.00 86.50 92 SER A N 1
ATOM 739 C CA . SER A 1 92 ? -30.452 -6.953 45.481 1.00 86.50 92 SER A CA 1
ATOM 740 C C . SER A 1 92 ? -30.137 -7.573 46.840 1.00 86.50 92 SER A C 1
ATOM 742 O O . SER A 1 92 ? -31.060 -7.897 47.580 1.00 86.50 92 SER A O 1
ATOM 744 N N . GLU A 1 93 ? -28.854 -7.632 47.207 1.00 82.06 93 GLU A N 1
ATOM 745 C CA . GLU A 1 93 ? -28.395 -8.128 48.513 1.00 82.06 93 GLU A CA 1
ATOM 746 C C . GLU A 1 93 ? -29.021 -7.334 49.671 1.00 82.06 93 GLU A C 1
ATOM 748 O O . GLU A 1 93 ? -29.554 -7.910 50.616 1.00 82.06 93 GLU A O 1
ATOM 753 N N . LEU A 1 94 ? -29.042 -5.999 49.579 1.00 83.00 94 LEU A N 1
ATOM 754 C CA . LEU A 1 94 ? -29.687 -5.150 50.588 1.00 83.00 94 LEU A CA 1
ATOM 755 C C . LEU A 1 94 ? -31.191 -5.416 50.706 1.00 83.00 94 LEU A C 1
ATOM 757 O O . LEU A 1 94 ? -31.725 -5.403 51.813 1.00 83.00 94 LEU A O 1
ATOM 761 N N . LYS A 1 95 ? -31.874 -5.678 49.588 1.00 87.31 95 LYS A N 1
ATOM 762 C CA . LYS A 1 95 ? -33.308 -5.985 49.583 1.00 87.31 95 LYS A CA 1
ATOM 763 C C . LYS A 1 95 ? -33.604 -7.350 50.210 1.00 87.31 95 LYS A C 1
ATOM 765 O O . LYS A 1 95 ? -34.615 -7.504 50.889 1.00 87.31 95 LYS A O 1
ATOM 770 N N . GLU A 1 96 ? -32.729 -8.334 50.017 1.00 83.69 96 GLU A N 1
ATOM 771 C CA . GLU A 1 96 ? -32.825 -9.631 50.696 1.00 83.69 96 GLU A CA 1
ATOM 772 C C . GLU A 1 96 ? -32.625 -9.495 52.209 1.00 83.69 96 GLU A C 1
ATOM 774 O O . GLU A 1 96 ? -33.412 -10.046 52.980 1.00 83.69 96 GLU A O 1
ATOM 779 N N . ILE A 1 97 ? -31.649 -8.687 52.639 1.00 79.25 97 ILE A N 1
ATOM 780 C CA . ILE A 1 97 ? -31.439 -8.369 54.058 1.00 79.25 97 ILE A CA 1
ATOM 781 C C . ILE A 1 97 ? -32.666 -7.653 54.640 1.00 79.25 97 ILE A C 1
ATOM 783 O O . ILE A 1 97 ? -33.128 -8.012 55.721 1.00 79.25 97 ILE A O 1
ATOM 787 N N . GLU A 1 98 ? -33.235 -6.676 53.929 1.00 80.19 98 GLU A N 1
ATOM 788 C CA . GLU A 1 98 ? -34.448 -5.971 54.358 1.00 80.19 98 GLU A CA 1
ATOM 789 C C . GLU A 1 98 ? -35.638 -6.932 54.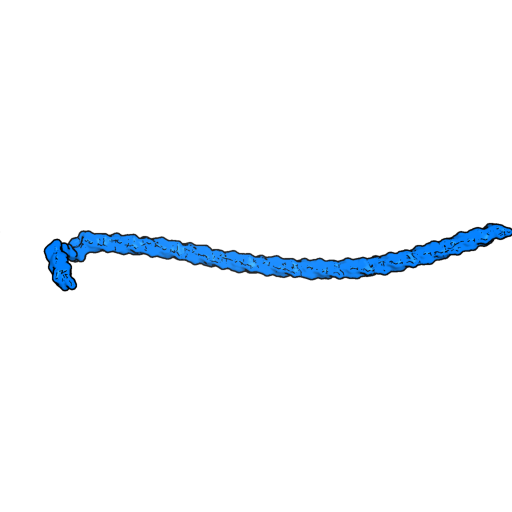518 1.00 80.19 98 GLU A C 1
ATOM 791 O O . GLU A 1 98 ? -36.344 -6.887 55.529 1.00 80.19 98 GLU A O 1
ATOM 796 N N . ASN A 1 99 ? -35.820 -7.858 53.572 1.00 82.00 99 ASN A N 1
ATOM 797 C CA . ASN A 1 99 ? -36.849 -8.892 53.650 1.00 82.00 99 ASN A CA 1
ATOM 798 C C . ASN A 1 99 ? -36.633 -9.834 54.845 1.00 82.00 99 ASN A C 1
ATOM 800 O O . ASN A 1 99 ? -37.590 -10.136 55.560 1.00 82.00 99 ASN A O 1
ATOM 804 N N . MET A 1 100 ? -35.394 -10.267 55.103 1.00 79.12 100 MET A N 1
ATOM 805 C CA . MET A 1 100 ? -35.069 -11.071 56.286 1.00 79.12 100 MET A CA 1
ATOM 806 C C . MET A 1 100 ? -35.369 -10.308 57.577 1.00 79.12 100 MET A C 1
ATOM 808 O O . MET A 1 100 ? -36.044 -10.835 58.457 1.00 79.12 100 MET A O 1
ATOM 812 N N . ILE A 1 101 ? -34.939 -9.050 57.691 1.00 77.31 101 ILE A N 1
ATOM 813 C CA . ILE A 1 101 ? -35.230 -8.220 58.867 1.00 77.31 101 ILE A CA 1
ATOM 814 C C . ILE A 1 101 ? -36.743 -8.053 59.045 1.00 77.31 101 ILE A C 1
ATOM 816 O O . ILE A 1 101 ? -37.236 -8.131 60.167 1.00 77.31 101 ILE A O 1
ATOM 820 N N . SER A 1 102 ? -37.501 -7.875 57.961 1.00 77.88 102 SER A N 1
ATOM 821 C CA . SER A 1 102 ? -38.962 -7.778 58.031 1.00 77.88 102 SER A CA 1
ATOM 822 C C . SER A 1 102 ? -39.630 -9.071 58.510 1.00 77.88 102 SER A C 1
ATOM 824 O O . SER A 1 102 ? -40.654 -8.990 59.183 1.00 77.88 102 SER A O 1
ATOM 826 N N . LEU A 1 103 ? -39.071 -10.241 58.185 1.00 76.25 103 LEU A N 1
ATOM 827 C CA . LEU A 1 103 ? -39.529 -11.543 58.690 1.00 76.25 103 LEU A CA 1
ATOM 828 C C . LEU A 1 103 ? -39.223 -11.729 60.182 1.00 76.25 103 LEU A C 1
ATOM 830 O O . LEU A 1 103 ? -40.034 -12.302 60.904 1.00 76.25 103 LEU A O 1
ATOM 834 N N . TYR A 1 104 ? -38.072 -11.241 60.649 1.00 72.19 104 TYR A N 1
ATOM 835 C CA . TYR A 1 104 ? -37.659 -11.355 62.052 1.00 72.19 104 TYR A CA 1
ATOM 836 C C . TYR A 1 104 ? -38.223 -10.256 62.958 1.00 72.19 104 TYR A C 1
ATOM 838 O O . TYR A 1 104 ? -38.206 -10.417 64.177 1.00 72.19 104 TYR A O 1
ATOM 846 N N . ASN A 1 105 ? -38.716 -9.143 62.407 1.00 70.31 105 ASN A N 1
ATOM 847 C CA . ASN A 1 105 ? -39.278 -8.055 63.198 1.00 70.31 105 ASN A CA 1
ATOM 848 C C . ASN A 1 105 ? -40.681 -8.432 63.722 1.00 70.31 105 ASN A C 1
ATOM 850 O O . ASN A 1 105 ? -41.635 -8.472 62.936 1.00 70.31 105 ASN A O 1
ATOM 854 N N . PRO A 1 106 ? -40.857 -8.630 65.043 1.00 62.38 106 PRO A N 1
ATOM 855 C CA . PRO A 1 106 ? -42.126 -9.061 65.630 1.00 62.38 106 PRO A CA 1
ATOM 856 C C . PRO A 1 106 ? -43.261 -8.032 65.485 1.00 62.38 106 PRO A C 1
ATOM 858 O O . PRO A 1 106 ? -44.415 -8.374 65.710 1.00 62.38 106 PRO A O 1
ATOM 861 N N . LEU A 1 107 ? -42.963 -6.789 65.082 1.00 58.47 107 LEU A N 1
ATOM 862 C CA . LEU A 1 107 ? -43.967 -5.754 64.803 1.00 58.47 107 LEU A CA 1
ATOM 863 C C . LEU A 1 107 ? -44.586 -5.857 63.396 1.00 58.47 107 LEU A C 1
ATOM 865 O O . LEU A 1 107 ? -45.643 -5.279 63.160 1.00 58.47 107 LEU A O 1
ATOM 869 N N . LYS A 1 108 ? -43.932 -6.555 62.453 1.00 55.81 108 LYS A N 1
ATOM 870 C CA . LYS A 1 108 ? -44.420 -6.761 61.070 1.00 55.81 108 LYS A CA 1
ATOM 871 C C . LYS A 1 108 ? -44.697 -8.224 60.732 1.00 55.81 108 LYS A C 1
ATOM 873 O O . LYS A 1 108 ? -45.460 -8.496 59.807 1.00 55.81 108 LYS A O 1
ATOM 878 N N . ALA A 1 109 ? -44.092 -9.158 61.454 1.00 55.62 109 ALA A N 1
ATOM 879 C CA . ALA A 1 109 ? -44.321 -10.575 61.262 1.00 55.62 109 ALA A CA 1
ATOM 880 C C . ALA A 1 109 ? -45.738 -10.953 61.724 1.00 55.62 109 ALA A C 1
ATOM 882 O O . ALA A 1 109 ? -46.038 -11.027 62.914 1.00 55.62 109 ALA A O 1
ATOM 883 N N . SER A 1 110 ? -46.631 -11.187 60.763 1.00 58.12 110 SER A N 1
ATOM 884 C CA . SER A 1 110 ? -47.940 -11.794 61.007 1.00 58.12 110 SER A CA 1
ATOM 885 C C . SER A 1 110 ? -47.714 -13.290 61.230 1.00 58.12 110 SER A C 1
ATOM 887 O O . SER A 1 110 ? -47.747 -14.088 60.295 1.00 58.12 110 SER A O 1
ATOM 889 N N . PHE A 1 111 ? -47.381 -13.677 62.461 1.00 63.72 111 PHE A N 1
ATOM 890 C CA . PHE A 1 111 ? -47.246 -15.085 62.815 1.00 63.72 111 PHE A CA 1
ATOM 891 C C . PHE A 1 111 ? -48.635 -15.724 62.825 1.00 63.72 111 PHE A C 1
ATOM 893 O O . PHE A 1 111 ? -49.413 -15.533 63.753 1.00 63.72 111 PHE A O 1
ATOM 900 N N . ILE A 1 112 ? -48.948 -16.457 61.760 1.00 64.06 112 ILE A N 1
ATOM 901 C CA . ILE A 1 112 ? -50.166 -17.256 61.655 1.00 64.06 112 ILE A CA 1
ATOM 902 C C . ILE A 1 112 ? -49.918 -18.577 62.387 1.00 64.06 112 ILE A C 1
ATOM 904 O O . ILE A 1 112 ? -48.925 -19.270 62.147 1.00 64.06 112 ILE A O 1
ATOM 908 N N . THR A 1 113 ? -50.816 -18.935 63.295 1.00 71.19 113 THR A N 1
ATOM 909 C CA . THR A 1 113 ? -50.745 -20.200 64.030 1.00 71.19 113 THR A CA 1
ATOM 910 C C . THR A 1 113 ? -51.074 -21.391 63.123 1.00 71.19 113 THR A C 1
ATOM 912 O O . THR A 1 113 ? -51.770 -21.272 62.113 1.00 71.19 113 THR A O 1
ATOM 915 N N . LYS A 1 114 ? -50.591 -22.591 63.480 1.00 70.38 114 LYS A N 1
ATOM 916 C CA . LYS A 1 114 ? -50.828 -23.831 62.707 1.00 70.38 114 LYS A CA 1
ATOM 917 C C . LYS A 1 114 ? -52.319 -24.085 62.424 1.00 70.38 114 LYS A C 1
ATOM 919 O O . LYS A 1 114 ? -52.659 -24.661 61.392 1.00 70.38 114 LYS A O 1
ATOM 924 N N . GLU A 1 115 ? -53.194 -23.654 63.330 1.00 68.06 115 GLU A N 1
ATOM 925 C CA . GLU A 1 115 ? -54.648 -23.773 63.196 1.00 68.06 115 GLU A CA 1
ATOM 926 C C . GLU A 1 115 ? -55.235 -22.790 62.174 1.00 68.06 115 GLU A C 1
ATOM 928 O O . GLU A 1 115 ? -56.102 -23.163 61.383 1.00 68.06 115 GLU A O 1
ATOM 933 N N . GLU A 1 116 ? -54.729 -21.559 62.117 1.00 66.81 116 GLU A N 1
ATOM 934 C CA . GLU A 1 116 ? -55.157 -20.555 61.137 1.00 66.81 116 GLU A CA 1
ATOM 935 C C . GLU A 1 116 ? -54.710 -20.909 59.710 1.00 66.81 116 GLU A C 1
ATOM 937 O O . GLU A 1 116 ? -55.471 -20.705 58.763 1.00 66.81 116 GLU A O 1
ATOM 942 N N . VAL A 1 117 ? -53.533 -21.530 59.545 1.00 73.38 117 VAL A N 1
ATOM 943 C CA . VAL A 1 117 ? -53.091 -22.073 58.245 1.00 73.38 117 VAL A CA 1
ATOM 944 C C . VAL A 1 117 ? -54.036 -23.178 57.761 1.00 73.38 117 VAL A C 1
ATOM 946 O O . VAL A 1 117 ? -54.421 -23.191 56.591 1.00 73.38 117 VAL A O 1
ATOM 949 N N . LYS A 1 118 ? -54.460 -24.081 58.658 1.00 71.81 118 LYS A N 1
ATOM 950 C CA . LYS A 1 118 ? -55.433 -25.138 58.335 1.00 71.81 118 LYS A CA 1
ATOM 951 C C . LYS A 1 118 ? -56.774 -24.560 57.878 1.00 71.81 118 LYS A C 1
ATOM 953 O O . LYS A 1 118 ? -57.291 -24.981 56.848 1.00 71.81 118 LYS A O 1
ATOM 958 N N . ARG A 1 119 ? -57.286 -23.540 58.576 1.00 73.62 119 ARG A N 1
ATOM 959 C CA . ARG A 1 119 ? -58.532 -22.844 58.200 1.00 73.62 119 ARG A CA 1
ATOM 960 C C . ARG A 1 119 ? -58.467 -22.152 56.837 1.00 73.62 119 ARG A C 1
ATOM 962 O O . ARG A 1 119 ? -59.488 -22.064 56.161 1.00 73.62 119 ARG A O 1
ATOM 969 N N . LEU A 1 120 ? -57.305 -21.632 56.438 1.00 75.94 120 LEU A N 1
ATOM 970 C CA . LEU A 1 120 ? -57.125 -21.004 55.123 1.00 75.94 120 LEU A CA 1
ATOM 971 C C . LEU A 1 120 ? -57.051 -22.032 53.986 1.00 75.94 120 LEU A C 1
ATOM 973 O O . LEU A 1 120 ? -57.532 -21.751 52.891 1.00 75.94 120 LEU A O 1
ATOM 977 N N . LEU A 1 121 ? -56.485 -23.214 54.246 1.00 74.50 121 LEU A N 1
ATOM 978 C CA . LEU A 1 121 ? -56.416 -24.315 53.280 1.00 74.50 121 LEU A CA 1
ATOM 979 C C . LEU A 1 121 ? -57.767 -25.013 53.069 1.00 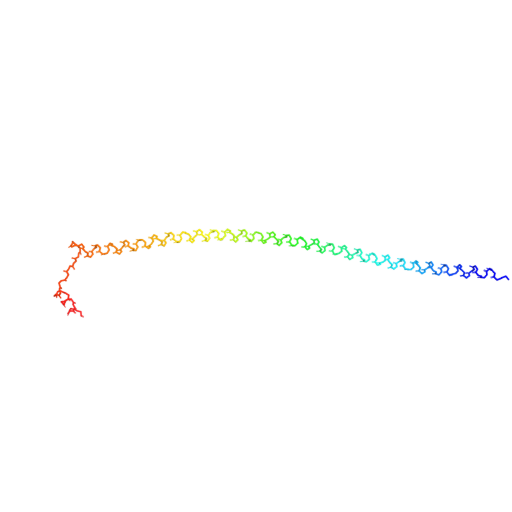74.50 121 LEU A C 1
ATOM 981 O O . LEU A 1 121 ? -58.042 -25.431 51.954 1.00 74.50 121 LEU A O 1
ATOM 985 N N . GLU A 1 122 ? -58.620 -25.096 54.094 1.00 74.75 122 GLU A N 1
ATOM 986 C CA . GLU A 1 122 ? -59.980 -25.664 53.987 1.00 74.75 122 GLU A CA 1
ATOM 987 C C . GLU A 1 122 ? -60.993 -24.730 53.295 1.00 74.75 122 GLU A C 1
ATOM 989 O O . GLU A 1 122 ? -62.072 -25.168 52.907 1.00 74.75 122 GLU A O 1
ATOM 994 N N . LYS A 1 123 ? -60.668 -23.439 53.142 1.00 61.38 123 LYS A N 1
ATOM 995 C CA . LYS A 1 123 ? -61.512 -22.439 52.457 1.00 61.38 123 LYS A CA 1
ATOM 996 C C . LYS A 1 123 ? -61.197 -22.266 50.964 1.00 61.38 123 LYS A C 1
ATOM 998 O O . LYS A 1 123 ? -61.801 -21.398 50.332 1.00 61.38 123 LYS A O 1
ATOM 1003 N N . ARG A 1 124 ? -60.255 -23.035 50.420 1.00 44.00 124 ARG A N 1
ATOM 1004 C CA . ARG A 1 124 ? -59.873 -23.026 49.003 1.00 44.00 124 ARG A CA 1
ATOM 1005 C C . ARG A 1 124 ? -60.423 -24.255 48.297 1.00 44.00 124 ARG A C 1
ATOM 1007 O O . ARG A 1 124 ? -60.809 -24.092 47.122 1.00 44.00 124 ARG A O 1
#

Foldseek 3Di:
DVVVVVVVVVVVVVVVVVVVVVVVVVVVVVVVVVVVVVVVVVVVVVVVVVVVVVVVVVVVVVVVVVVVVVVVVVVVVVVVVVVVVVVVVVVVVVVVVVVVVQCVPPVNNPDDDPVNVVVVVVVD

Radius of gyration: 51.13 Å; chains: 1; bounding box: 111×33×129 Å

Secondary structure (DSSP, 8-state):
--HHHHHHHHHHHHHHHHHHHHHHHHHHHHHHHHHHHHHHHHHHHHHHHHHHHHHHHHHHHHHHHHHHHHHHHHHHHHHHHHHHHHHHHHHHHHHHHHHHHHHH-TTT-----HHHHHHHHTT-

Sequence (124 aa):
MPEKTDIQVILSELVRRMNESARRIRALEEKVSATESKMSSLEDIILKGNERIKNTVNKIESDFNSIEARLMKTENDLTKMNKNMEKFARKSELKEIENMISLYNPLKASFITKEEVKRLLEKR

pLDDT: mean 88.11, std 13.64, range [44.0, 98.5]